Protein AF-A0A3C2C2M0-F1 (afdb_monomer_lite)

Radius of gyration: 21.02 Å; chains: 1; bounding box: 43×30×60 Å

Secondary structure (DSSP, 8-state):
-HHHHHHHHHHH-GGGEEEETTEEEE---GGGHHHHHHHHHHHH-------------TTTT--SS-TTS-SS-----

Structure (mmCIF, N/CA/C/O backbone):
data_AF-A0A3C2C2M0-F1
#
_entry.id   AF-A0A3C2C2M0-F1
#
loop_
_atom_site.group_PDB
_atom_site.id
_atom_site.type_symbol
_atom_site.label_atom_id
_atom_site.label_alt_id
_atom_site.label_comp_id
_atom_site.label_asym_id
_atom_site.label_entity_id
_atom_site.label_seq_id
_atom_site.pdbx_PDB_ins_code
_atom_site.Cartn_x
_atom_site.Cartn_y
_atom_site.Cartn_z
_atom_site.occupancy
_atom_site.B_iso_or_equiv
_atom_site.auth_seq_id
_atom_site.auth_comp_id
_atom_site.auth_asym_id
_atom_site.auth_atom_id
_atom_site.pdbx_PDB_model_num
ATOM 1 N N . MET A 1 1 ? 3.939 8.540 13.045 1.00 73.94 1 MET A N 1
ATOM 2 C CA . MET A 1 1 ? 4.200 7.682 11.871 1.00 73.94 1 MET A CA 1
ATOM 3 C C . MET A 1 1 ? 4.718 6.335 12.338 1.00 73.94 1 MET A C 1
ATOM 5 O O . MET A 1 1 ? 4.171 5.345 11.884 1.00 73.94 1 MET A O 1
ATOM 9 N N . GLU A 1 2 ? 5.635 6.310 13.315 1.00 86.56 2 GLU A N 1
ATOM 10 C CA . GLU A 1 2 ? 6.103 5.076 13.971 1.00 86.56 2 GLU A CA 1
ATOM 11 C C . GLU A 1 2 ? 4.965 4.166 14.457 1.00 86.56 2 GLU A C 1
ATOM 13 O O . GLU A 1 2 ? 4.879 3.033 14.004 1.00 86.56 2 GLU A O 1
ATOM 18 N N . ASP A 1 3 ? 4.012 4.688 15.240 1.00 93.69 3 ASP A N 1
ATOM 19 C CA . ASP A 1 3 ? 2.888 3.883 15.751 1.00 93.69 3 ASP A CA 1
ATOM 20 C C . ASP A 1 3 ? 2.039 3.250 14.631 1.00 93.69 3 ASP A C 1
ATOM 22 O O . ASP A 1 3 ? 1.645 2.090 14.713 1.00 93.69 3 ASP A O 1
ATOM 26 N N . LEU A 1 4 ? 1.774 4.000 13.554 1.00 95.06 4 LEU A N 1
ATOM 27 C CA . LEU A 1 4 ? 1.022 3.493 12.401 1.00 95.06 4 LEU A CA 1
ATOM 28 C C . LEU A 1 4 ? 1.820 2.408 11.671 1.00 95.06 4 LEU A C 1
ATOM 30 O O . LEU A 1 4 ? 1.268 1.381 11.294 1.00 95.06 4 LEU A O 1
ATOM 34 N N . LYS A 1 5 ? 3.122 2.629 11.479 1.00 94.75 5 LYS A N 1
ATOM 35 C CA . LYS A 1 5 ? 4.021 1.666 10.846 1.00 94.75 5 LYS A CA 1
ATOM 36 C C . LYS A 1 5 ? 4.070 0.361 11.640 1.00 94.75 5 LYS A C 1
ATOM 38 O O . LYS A 1 5 ? 3.924 -0.696 11.040 1.00 94.75 5 LYS A O 1
ATOM 43 N N . GLU A 1 6 ? 4.215 0.422 12.962 1.00 95.38 6 GLU A N 1
ATOM 44 C CA . GLU A 1 6 ? 4.202 -0.762 13.831 1.00 95.38 6 GLU A CA 1
ATOM 45 C C . GLU A 1 6 ? 2.892 -1.551 13.698 1.00 95.38 6 GLU A C 1
ATOM 47 O O . GLU A 1 6 ? 2.925 -2.761 13.477 1.00 95.38 6 GLU A O 1
ATOM 52 N N . GLN A 1 7 ? 1.744 -0.866 13.726 1.00 9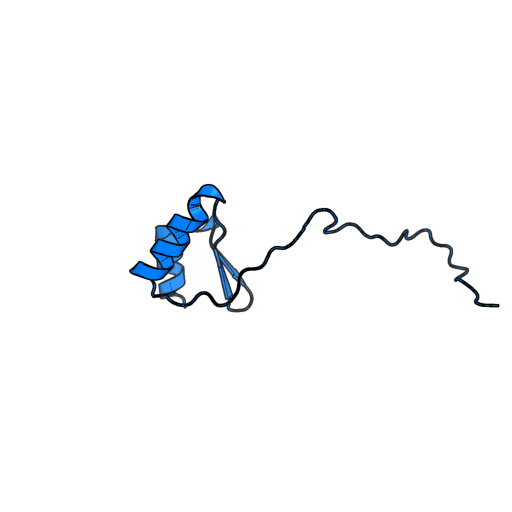5.94 7 GLN A N 1
ATOM 53 C CA . GLN A 1 7 ? 0.435 -1.503 13.546 1.00 95.94 7 GLN A CA 1
ATOM 54 C C . GLN A 1 7 ? 0.271 -2.155 12.167 1.00 95.94 7 GLN A C 1
ATOM 56 O O . GLN A 1 7 ? -0.350 -3.210 12.049 1.00 95.94 7 GLN A O 1
ATOM 61 N N . LEU A 1 8 ? 0.800 -1.533 11.110 1.00 95.81 8 LEU A N 1
ATOM 62 C CA . LEU A 1 8 ? 0.749 -2.092 9.759 1.00 95.81 8 LEU A CA 1
ATOM 63 C C . LEU A 1 8 ? 1.710 -3.279 9.594 1.00 95.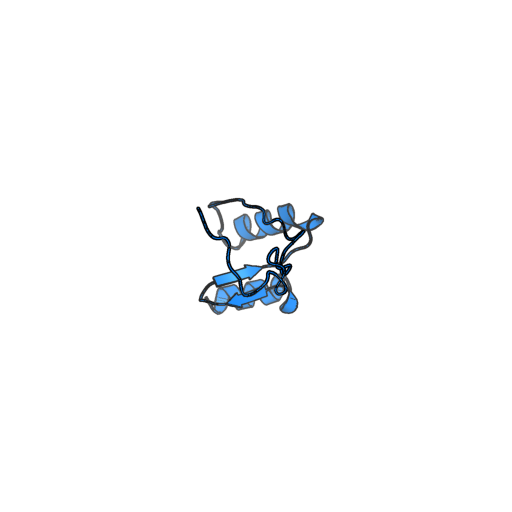81 8 LEU A C 1
ATOM 65 O O . LEU A 1 8 ? 1.369 -4.227 8.892 1.00 95.81 8 LEU A O 1
ATOM 69 N N . ILE A 1 9 ? 2.870 -3.270 10.259 1.00 95.12 9 ILE A N 1
ATOM 70 C CA . ILE A 1 9 ? 3.800 -4.411 10.283 1.00 95.12 9 ILE A CA 1
ATOM 71 C C . ILE A 1 9 ? 3.160 -5.617 10.977 1.00 95.12 9 ILE A C 1
ATOM 73 O O . ILE A 1 9 ? 3.287 -6.736 10.481 1.00 95.12 9 ILE A O 1
ATOM 77 N N . GLU A 1 10 ? 2.471 -5.403 12.100 1.00 94.94 10 GLU A N 1
ATOM 78 C CA . GLU A 1 10 ? 1.775 -6.472 12.825 1.00 94.94 10 GLU A CA 1
ATOM 79 C C . GLU A 1 10 ? 0.655 -7.099 11.982 1.00 94.94 10 GLU A C 1
ATOM 81 O O . GLU A 1 10 ? 0.493 -8.318 11.970 1.00 94.94 10 GLU A O 1
ATOM 86 N N . GLU A 1 11 ? -0.093 -6.277 11.245 1.00 94.31 11 GLU A N 1
ATOM 87 C CA . GLU A 1 11 ? -1.240 -6.730 10.459 1.00 94.31 11 GLU A CA 1
ATOM 88 C C . GLU A 1 11 ? -0.853 -7.349 9.105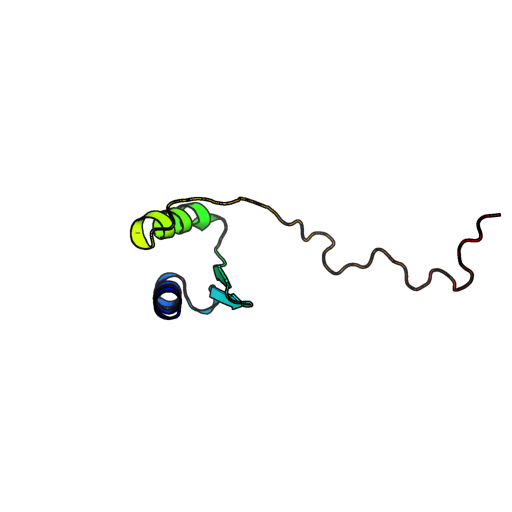 1.00 94.31 11 GLU A C 1
ATOM 90 O O . GLU A 1 11 ? -1.417 -8.371 8.714 1.00 94.31 11 GLU A O 1
ATOM 95 N N . PHE A 1 12 ? 0.089 -6.744 8.376 1.00 93.38 12 PHE A N 1
ATOM 96 C CA . PHE A 1 12 ? 0.388 -7.099 6.981 1.00 93.38 12 PHE A CA 1
ATOM 97 C C . PHE A 1 12 ? 1.756 -7.769 6.777 1.00 93.38 12 PHE A C 1
ATOM 99 O O . PHE A 1 12 ? 2.071 -8.203 5.665 1.00 93.38 12 PHE A O 1
ATOM 106 N N . GLY A 1 13 ? 2.552 -7.893 7.842 1.00 90.88 13 GLY A N 1
ATOM 107 C CA . GLY A 1 13 ? 3.901 -8.451 7.808 1.00 90.88 13 GLY A CA 1
ATOM 108 C C . GLY A 1 13 ? 4.958 -7.424 7.394 1.00 90.88 13 GLY A C 1
ATOM 109 O O . GLY A 1 13 ? 4.748 -6.595 6.511 1.00 90.88 13 GLY A O 1
ATOM 110 N N . GLY A 1 14 ? 6.130 -7.495 8.031 1.00 85.25 14 GLY A N 1
ATOM 111 C CA . GLY A 1 14 ? 7.202 -6.511 7.846 1.00 85.25 14 GLY A CA 1
ATOM 112 C C . GLY A 1 14 ? 7.786 -6.451 6.433 1.00 85.25 14 GLY A C 1
ATOM 113 O O . GLY A 1 14 ? 8.140 -5.370 5.978 1.00 85.25 14 GLY A O 1
ATOM 114 N N . ASP A 1 15 ? 7.837 -7.577 5.717 1.00 91.00 15 ASP A N 1
ATOM 115 C CA . ASP A 1 15 ? 8.446 -7.647 4.378 1.00 91.00 15 ASP A 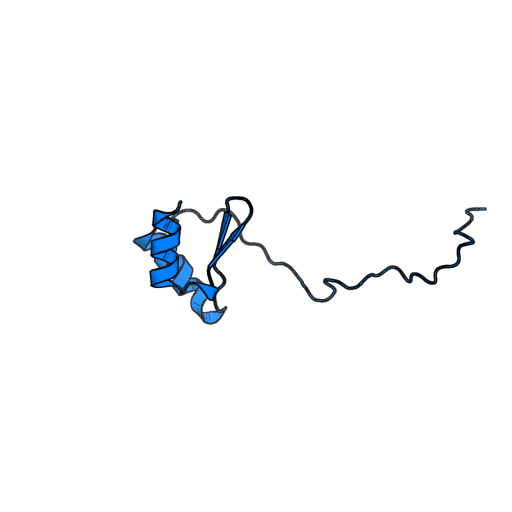CA 1
ATOM 116 C C . ASP A 1 15 ? 7.625 -6.920 3.298 1.00 91.00 15 ASP A C 1
ATOM 118 O O . ASP A 1 15 ? 8.152 -6.562 2.246 1.00 91.00 15 ASP A O 1
ATOM 122 N N . ASN A 1 16 ? 6.341 -6.669 3.567 1.00 93.00 16 ASN A N 1
ATOM 123 C CA . ASN A 1 16 ? 5.418 -6.024 2.635 1.00 93.00 16 ASN A CA 1
ATOM 124 C C . ASN A 1 16 ? 5.361 -4.500 2.801 1.00 93.00 16 ASN A C 1
ATOM 126 O O . ASN A 1 16 ? 4.751 -3.824 1.969 1.00 93.00 16 ASN A O 1
ATOM 130 N N . LEU A 1 17 ? 5.965 -3.956 3.862 1.00 96.06 17 LEU A N 1
ATOM 131 C CA . LEU A 1 17 ? 5.911 -2.536 4.189 1.00 96.06 17 LEU A CA 1
ATOM 132 C C . LEU A 1 17 ? 7.294 -1.897 4.050 1.00 96.06 17 LEU A C 1
ATOM 134 O O . LEU A 1 17 ? 8.223 -2.206 4.794 1.00 96.06 17 LEU A O 1
ATOM 138 N N . VAL A 1 18 ? 7.413 -0.948 3.127 1.00 96.06 18 VAL A N 1
ATOM 139 C CA . VAL A 1 18 ? 8.643 -0.183 2.902 1.00 96.06 18 VAL A CA 1
ATOM 140 C C . VAL A 1 18 ? 8.420 1.266 3.308 1.00 96.06 18 VAL A C 1
ATOM 142 O O . VAL A 1 18 ? 7.456 1.895 2.877 1.00 96.06 18 VAL A O 1
ATOM 145 N N . GLU A 1 19 ? 9.334 1.807 4.111 1.00 95.31 19 GLU A N 1
ATOM 146 C CA . GLU A 1 19 ? 9.403 3.237 4.401 1.00 95.31 19 GLU A CA 1
ATOM 147 C C . GLU A 1 19 ? 10.544 3.868 3.605 1.00 95.31 19 GLU A C 1
ATOM 149 O O . GLU A 1 19 ? 11.706 3.477 3.745 1.00 95.31 19 GLU A O 1
ATOM 154 N N . ALA A 1 20 ? 10.224 4.858 2.778 1.00 96.19 20 ALA A N 1
ATOM 155 C CA . ALA A 1 20 ? 11.212 5.627 2.037 1.00 96.19 20 ALA A CA 1
ATOM 156 C C . ALA A 1 20 ? 10.708 7.053 1.825 1.00 96.19 20 ALA A C 1
ATOM 158 O O . ALA A 1 20 ? 9.525 7.273 1.606 1.00 96.19 20 ALA A O 1
ATOM 159 N N . PHE A 1 21 ? 11.609 8.035 1.895 1.00 96.19 21 PHE A N 1
ATOM 160 C CA . PHE A 1 21 ? 11.300 9.447 1.616 1.00 96.19 21 PHE A CA 1
ATOM 161 C C . PHE A 1 21 ? 10.146 10.051 2.448 1.00 96.19 21 PHE A C 1
ATOM 163 O O . PHE A 1 21 ? 9.556 11.047 2.044 1.00 96.19 21 PHE A O 1
ATOM 170 N N . GLY A 1 22 ? 9.866 9.498 3.635 1.00 94.38 22 GLY A N 1
ATOM 171 C CA . GLY A 1 22 ? 8.752 9.931 4.488 1.00 94.38 22 GLY A CA 1
ATOM 172 C C . GLY A 1 22 ? 7.391 9.353 4.086 1.00 94.38 22 GLY A C 1
ATOM 173 O O . GLY A 1 22 ? 6.364 9.851 4.543 1.00 94.38 22 GLY A O 1
ATOM 174 N N . GLU A 1 23 ? 7.383 8.318 3.246 1.00 95.62 23 GLU A N 1
ATOM 175 C CA . GLU A 1 23 ? 6.195 7.627 2.755 1.00 95.62 23 GLU A CA 1
ATOM 176 C C . GLU A 1 23 ? 6.228 6.144 3.147 1.00 95.62 23 GLU A C 1
ATOM 178 O O . GLU A 1 23 ? 7.293 5.523 3.200 1.00 95.62 23 GLU A O 1
ATOM 183 N N . LEU A 1 24 ? 5.045 5.574 3.396 1.00 96.44 24 LEU A N 1
ATOM 184 C CA . LEU A 1 24 ? 4.852 4.144 3.630 1.00 96.44 24 LEU A CA 1
ATOM 185 C C . LEU A 1 24 ? 4.226 3.508 2.388 1.00 96.44 24 LEU A C 1
ATOM 187 O O . LEU A 1 24 ? 3.139 3.899 1.968 1.00 96.44 24 LEU A O 1
ATOM 191 N N . THR A 1 25 ? 4.898 2.504 1.828 1.00 96.88 25 THR A N 1
ATOM 192 C CA . THR A 1 25 ? 4.407 1.699 0.705 1.00 96.88 25 THR A CA 1
ATOM 193 C C . THR A 1 25 ? 4.070 0.301 1.196 1.00 96.88 25 THR A C 1
ATOM 195 O O . THR A 1 25 ? 4.956 -0.420 1.651 1.00 96.88 25 THR A O 1
ATOM 198 N N . LEU A 1 26 ? 2.797 -0.082 1.089 1.00 97.19 26 LEU A N 1
ATOM 199 C CA . LEU A 1 26 ? 2.326 -1.436 1.370 1.00 97.19 26 LEU A CA 1
ATOM 200 C C . LEU A 1 26 ? 2.150 -2.198 0.051 1.00 97.19 26 LEU A C 1
ATOM 202 O O . LEU A 1 26 ? 1.306 -1.837 -0.769 1.00 97.19 26 LEU A O 1
ATOM 206 N N . THR A 1 27 ? 2.928 -3.260 -0.139 1.00 97.06 27 THR A N 1
ATOM 207 C CA . THR A 1 27 ? 2.774 -4.191 -1.263 1.00 97.06 27 THR A CA 1
ATOM 208 C C . THR A 1 27 ? 1.793 -5.287 -0.872 1.00 97.06 27 THR A C 1
ATOM 210 O O . THR A 1 27 ? 1.918 -5.874 0.198 1.00 97.06 27 THR A O 1
ATOM 213 N N . VAL A 1 28 ? 0.815 -5.572 -1.729 1.00 96.38 28 VAL A N 1
ATOM 214 C CA . VAL A 1 28 ? -0.177 -6.630 -1.494 1.00 96.38 28 VAL A CA 1
ATOM 215 C C . VAL A 1 28 ? -0.374 -7.483 -2.735 1.00 96.38 28 VAL A C 1
ATOM 217 O O . VAL A 1 28 ? -0.177 -7.011 -3.857 1.00 96.38 28 VAL A O 1
ATOM 220 N N . ASP A 1 29 ? -0.815 -8.721 -2.528 1.00 96.31 29 ASP A N 1
ATOM 221 C CA . ASP A 1 29 ? -1.281 -9.577 -3.611 1.00 96.31 29 ASP A CA 1
ATOM 222 C C . ASP A 1 29 ? -2.508 -8.962 -4.295 1.00 96.31 29 ASP A C 1
ATOM 224 O O . ASP A 1 29 ? -3.376 -8.354 -3.657 1.00 96.31 29 ASP A O 1
ATOM 228 N N . SER A 1 30 ? -2.608 -9.146 -5.614 1.00 96.75 30 SER A N 1
ATOM 229 C CA . SER A 1 30 ? -3.695 -8.570 -6.415 1.00 96.75 30 SER A CA 1
ATOM 230 C C . SER A 1 30 ? -5.079 -9.018 -5.948 1.00 96.75 30 SER A C 1
ATOM 232 O O . SER A 1 30 ? -6.031 -8.240 -5.999 1.00 96.75 30 SER A O 1
ATOM 234 N N . ASP A 1 31 ? -5.181 -10.253 -5.462 1.00 98.06 31 ASP A N 1
ATOM 235 C CA . ASP A 1 31 ? -6.437 -10.844 -4.997 1.00 98.06 31 ASP A CA 1
ATOM 236 C C . ASP A 1 31 ? -6.912 -10.238 -3.664 1.00 98.06 31 ASP A C 1
ATOM 238 O O . ASP A 1 31 ? -8.105 -10.270 -3.354 1.00 98.06 31 ASP A O 1
ATOM 242 N N . ASP A 1 32 ? -6.004 -9.625 -2.897 1.00 97.00 32 ASP A N 1
ATOM 243 C CA . ASP A 1 32 ? -6.281 -9.059 -1.576 1.00 97.00 32 ASP A CA 1
ATOM 244 C C . ASP A 1 32 ? -6.563 -7.549 -1.597 1.00 97.00 32 ASP A C 1
ATOM 246 O O . ASP A 1 32 ? -6.929 -6.982 -0.565 1.00 97.00 32 ASP A O 1
ATOM 250 N N . ILE A 1 33 ? -6.462 -6.873 -2.749 1.00 96.81 33 ILE A N 1
ATOM 251 C CA . ILE A 1 33 ? -6.524 -5.402 -2.804 1.00 96.81 33 ILE A CA 1
ATOM 252 C C . ILE A 1 33 ? -7.798 -4.822 -2.177 1.00 96.81 33 ILE A C 1
ATOM 254 O O . ILE A 1 33 ? -7.730 -3.901 -1.364 1.00 96.81 33 ILE A O 1
ATOM 258 N N . ILE A 1 34 ? -8.966 -5.403 -2.470 1.00 97.88 34 ILE A N 1
ATOM 259 C CA . ILE A 1 34 ? -10.244 -4.934 -1.915 1.00 97.88 34 ILE A CA 1
ATOM 260 C C . ILE A 1 34 ? -10.283 -5.128 -0.398 1.00 97.88 34 ILE A C 1
ATOM 262 O O . ILE A 1 34 ? -10.685 -4.225 0.333 1.00 97.88 34 ILE A O 1
ATOM 266 N N . LYS A 1 35 ? -9.845 -6.292 0.087 1.00 97.75 35 LYS A N 1
ATOM 267 C CA . LYS A 1 35 ? -9.813 -6.616 1.517 1.00 97.75 35 LYS A CA 1
ATOM 268 C C . LYS A 1 35 ? -8.877 -5.670 2.272 1.00 97.75 35 LYS A C 1
ATOM 270 O O . LYS A 1 35 ? -9.260 -5.156 3.323 1.00 97.75 35 LYS A O 1
ATOM 275 N N . THR A 1 36 ? -7.697 -5.402 1.719 1.00 97.25 36 THR A N 1
ATOM 276 C CA . THR A 1 36 ? -6.721 -4.464 2.283 1.00 97.25 36 THR A CA 1
ATOM 277 C C . THR A 1 36 ? -7.284 -3.049 2.333 1.00 97.25 36 THR A C 1
ATOM 279 O O . THR A 1 36 ? -7.296 -2.443 3.403 1.00 97.25 36 THR A O 1
ATOM 282 N N . CYS A 1 37 ? -7.824 -2.528 1.225 1.00 97.56 37 CYS A N 1
ATOM 283 C CA . CYS A 1 37 ? -8.399 -1.181 1.194 1.00 97.56 37 CYS A CA 1
ATOM 284 C C . CYS A 1 37 ? -9.566 -1.019 2.178 1.00 97.56 37 CYS A C 1
ATOM 286 O O . CYS A 1 37 ? -9.651 0.002 2.857 1.00 97.56 37 CYS A O 1
ATOM 288 N N . LEU A 1 38 ? -10.443 -2.024 2.304 1.00 97.75 38 LEU A N 1
ATOM 289 C CA . LEU A 1 38 ? -11.526 -2.003 3.293 1.00 97.75 38 LEU A CA 1
ATOM 290 C C . LEU A 1 38 ? -10.984 -1.962 4.724 1.00 97.75 38 LEU A C 1
ATOM 292 O O . LEU A 1 38 ? -11.477 -1.181 5.534 1.00 97.75 38 LEU A O 1
ATOM 296 N N . LYS A 1 39 ? -9.943 -2.744 5.032 1.00 97.38 39 LYS A N 1
ATOM 297 C CA . LYS A 1 39 ? -9.312 -2.721 6.355 1.00 97.38 39 LYS A CA 1
ATOM 298 C C . LYS A 1 39 ? -8.655 -1.365 6.650 1.00 97.38 39 LYS A C 1
ATOM 300 O O . LYS A 1 39 ? -8.882 -0.818 7.727 1.00 97.38 39 LYS A O 1
ATOM 305 N N . LEU A 1 40 ? -7.918 -0.790 5.696 1.00 97.69 40 LEU A N 1
ATOM 306 C CA . LEU A 1 40 ? -7.327 0.550 5.823 1.00 97.69 40 LEU A CA 1
ATOM 307 C C . LEU A 1 40 ? -8.397 1.628 6.062 1.00 97.69 40 LEU A C 1
ATOM 309 O O . LEU A 1 40 ? -8.234 2.484 6.931 1.00 97.69 40 LEU A O 1
ATOM 313 N N . ARG A 1 41 ? -9.524 1.554 5.347 1.00 98.06 41 ARG A N 1
ATOM 314 C CA . ARG A 1 41 ? -10.656 2.468 5.531 1.00 98.06 41 ARG A CA 1
ATOM 315 C C . ARG A 1 41 ? -11.287 2.327 6.916 1.00 98.06 41 ARG A C 1
ATOM 317 O O . ARG A 1 41 ? -11.432 3.317 7.625 1.00 98.06 41 ARG A O 1
ATOM 324 N N . ASP A 1 42 ? -11.659 1.105 7.292 1.00 98.00 42 ASP A N 1
ATOM 325 C CA . ASP A 1 42 ? -12.524 0.851 8.449 1.00 98.00 42 ASP A CA 1
ATOM 326 C C . ASP A 1 42 ? -11.774 0.908 9.789 1.00 98.00 42 ASP A C 1
ATOM 328 O O . ASP A 1 42 ? -12.363 1.297 10.796 1.00 98.00 42 ASP A O 1
ATOM 332 N N . PHE A 1 43 ? -10.485 0.547 9.812 1.00 97.44 43 PHE A N 1
ATOM 333 C CA . PHE A 1 43 ? -9.694 0.459 11.049 1.00 97.44 43 PHE A CA 1
ATOM 334 C C . PHE A 1 43 ? -8.595 1.517 11.167 1.00 97.44 43 PHE A C 1
ATOM 336 O O . PHE A 1 43 ? -8.194 1.844 12.281 1.00 97.44 43 PHE A O 1
ATOM 343 N N . TYR A 1 44 ? -8.135 2.081 10.047 1.00 95.81 44 TYR A N 1
ATOM 344 C CA . TYR A 1 44 ? -7.028 3.045 10.025 1.00 95.81 44 TYR A CA 1
ATOM 345 C C . TYR A 1 44 ? -7.440 4.432 9.506 1.00 95.81 44 TYR A C 1
ATOM 347 O O . TYR A 1 44 ? -6.598 5.316 9.380 1.00 95.81 44 TYR A O 1
ATOM 355 N N . SER A 1 45 ? -8.736 4.656 9.261 1.00 96.00 45 SER A N 1
ATOM 356 C CA . SER A 1 45 ? -9.309 5.946 8.838 1.00 96.00 45 SER A CA 1
ATOM 357 C C . SER A 1 45 ? -8.802 6.474 7.487 1.00 96.00 45 SER A C 1
ATOM 359 O O . SER A 1 45 ? -8.846 7.678 7.240 1.00 96.00 45 SER A O 1
ATOM 361 N N . PHE A 1 46 ? -8.354 5.596 6.583 1.00 97.12 46 PHE A N 1
ATOM 362 C CA . PHE A 1 46 ? -8.051 5.960 5.192 1.00 97.12 46 PHE A CA 1
ATOM 363 C C . PHE A 1 46 ? -9.358 6.055 4.382 1.00 97.12 46 PHE A C 1
ATOM 365 O O . PHE A 1 46 ? -9.661 5.200 3.551 1.00 97.12 46 PHE A O 1
ATOM 372 N N . ASP A 1 47 ? -10.184 7.059 4.682 1.00 96.81 47 ASP A N 1
ATOM 373 C CA . ASP A 1 47 ? -11.544 7.204 4.141 1.00 96.81 47 ASP A CA 1
ATOM 374 C C . ASP A 1 47 ? -11.615 7.781 2.718 1.00 96.81 47 ASP A C 1
ATOM 376 O O . ASP A 1 47 ? -12.627 7.627 2.030 1.00 96.81 47 ASP A O 1
ATOM 380 N N . THR A 1 48 ? -10.531 8.408 2.267 1.00 97.44 48 THR A N 1
ATOM 381 C CA . THR A 1 48 ? -10.469 9.140 1.007 1.00 97.44 48 THR A CA 1
ATOM 382 C C . THR A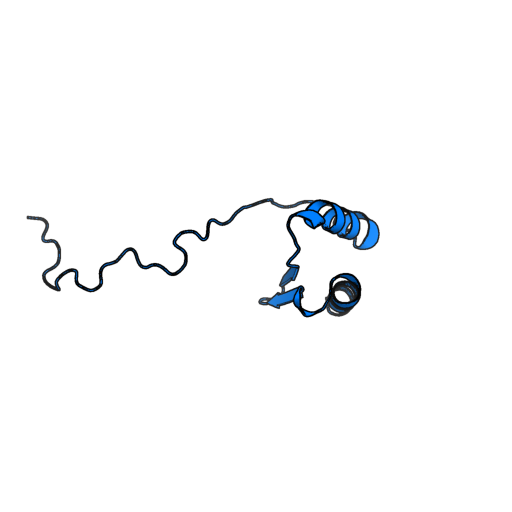 1 48 ? -9.439 8.503 0.083 1.00 97.44 48 THR A C 1
ATOM 384 O O . THR A 1 48 ? -8.240 8.517 0.359 1.00 97.44 48 THR A O 1
ATOM 387 N N . LEU A 1 49 ? -9.904 7.986 -1.057 1.00 97.00 49 LEU A N 1
ATOM 388 C CA . LEU A 1 49 ? -9.032 7.610 -2.167 1.00 97.00 49 LEU A CA 1
ATOM 389 C C . LEU A 1 49 ? -8.586 8.880 -2.900 1.00 97.00 49 LEU A C 1
ATOM 391 O O . LEU A 1 49 ? -9.425 9.618 -3.413 1.00 97.00 49 LEU A O 1
ATOM 395 N N . ILE A 1 50 ? -7.277 9.123 -2.949 1.00 97.25 50 ILE A N 1
ATOM 396 C CA . ILE A 1 50 ? -6.708 10.303 -3.613 1.00 97.25 50 ILE A CA 1
ATOM 397 C C . ILE A 1 50 ? -6.546 10.067 -5.118 1.00 97.25 50 ILE A C 1
ATOM 399 O O . ILE A 1 50 ? -7.022 10.872 -5.915 1.00 97.25 50 ILE A O 1
ATOM 403 N N . ASP A 1 51 ? -5.893 8.966 -5.499 1.00 97.62 51 ASP A N 1
ATOM 404 C CA . ASP A 1 51 ? -5.593 8.613 -6.889 1.00 97.62 51 ASP A CA 1
ATOM 405 C C . ASP A 1 51 ? -5.512 7.086 -7.071 1.00 97.62 51 ASP A C 1
ATOM 407 O O . ASP A 1 51 ? -5.266 6.351 -6.112 1.00 97.62 51 ASP A O 1
ATOM 411 N N . LEU A 1 52 ? -5.714 6.618 -8.305 1.00 96.25 52 LEU A N 1
ATOM 412 C CA . LEU A 1 52 ? -5.472 5.240 -8.728 1.00 96.25 52 LEU A CA 1
ATOM 413 C C . LEU A 1 52 ? -4.747 5.259 -10.072 1.00 96.25 52 LEU A C 1
ATOM 415 O O . LEU A 1 52 ? -5.329 5.597 -11.104 1.00 96.25 52 LEU A O 1
ATOM 419 N N . CYS A 1 53 ? -3.491 4.829 -10.059 1.00 96.31 53 CYS A N 1
ATOM 420 C CA . CYS A 1 53 ? -2.642 4.787 -11.237 1.00 96.31 53 CYS A CA 1
ATOM 421 C C . CYS A 1 53 ? -2.051 3.390 -11.463 1.00 96.31 53 CYS A C 1
ATOM 423 O O . CYS A 1 53 ? -2.075 2.522 -10.590 1.00 96.31 53 CYS A O 1
ATOM 425 N N . GLY A 1 54 ? -1.544 3.170 -12.676 1.00 95.69 54 GLY A N 1
ATOM 426 C CA . GLY A 1 54 ? -0.826 1.962 -13.061 1.00 95.69 54 GLY A CA 1
ATOM 427 C C . GLY A 1 54 ? 0.492 2.329 -13.728 1.00 95.69 54 GLY A C 1
ATOM 428 O O . GLY A 1 54 ? 0.575 3.331 -14.439 1.00 95.69 54 GLY A O 1
ATOM 429 N N . 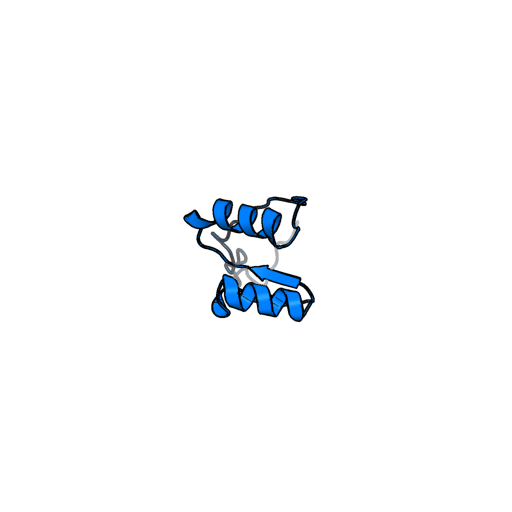VAL A 1 55 ? 1.516 1.512 -13.499 1.00 94.69 55 VAL A N 1
ATOM 430 C CA . VAL A 1 55 ? 2.841 1.664 -14.106 1.00 94.69 55 VAL A CA 1
ATOM 431 C C . VAL A 1 55 ? 3.119 0.421 -14.939 1.00 94.69 55 VAL A C 1
ATOM 433 O O . VAL A 1 55 ? 3.053 -0.695 -14.427 1.00 94.69 55 VAL A O 1
ATOM 436 N N . ASP A 1 56 ? 3.411 0.610 -16.225 1.00 93.81 56 ASP A N 1
ATOM 437 C CA . ASP A 1 56 ? 3.850 -0.476 -17.099 1.00 93.81 56 ASP A CA 1
ATOM 438 C C . ASP A 1 56 ? 5.371 -0.637 -16.995 1.00 93.81 56 ASP A C 1
ATOM 440 O O . ASP A 1 56 ? 6.134 0.288 -17.283 1.00 93.81 56 ASP A O 1
ATOM 444 N N . TYR A 1 57 ? 5.801 -1.823 -16.569 1.00 92.75 57 TYR A N 1
ATOM 445 C CA . TYR A 1 57 ? 7.207 -2.175 -16.400 1.00 92.75 57 TYR A CA 1
ATOM 446 C C . TYR A 1 57 ? 7.795 -2.942 -17.596 1.00 92.75 57 TYR A C 1
ATOM 448 O O . TYR A 1 57 ? 8.953 -3.348 -17.524 1.00 92.75 57 TYR A O 1
ATOM 456 N N . LEU A 1 58 ? 7.052 -3.141 -18.697 1.00 93.69 58 LEU A N 1
ATOM 457 C CA . LEU A 1 58 ? 7.452 -3.997 -19.826 1.00 93.69 58 LEU A CA 1
ATOM 458 C C . LEU A 1 58 ? 8.867 -3.719 -20.360 1.00 93.69 58 LEU A C 1
ATOM 460 O O . LEU A 1 58 ? 9.601 -4.653 -20.680 1.00 93.69 58 LEU A O 1
ATOM 464 N N . THR A 1 59 ? 9.262 -2.451 -20.449 1.00 90.19 59 THR A N 1
ATOM 465 C CA . THR A 1 59 ? 10.592 -2.025 -20.919 1.00 90.19 59 THR A CA 1
ATOM 466 C C . THR A 1 59 ? 11.413 -1.338 -19.829 1.00 90.19 59 THR A C 1
ATOM 468 O O . THR A 1 59 ? 12.439 -0.719 -20.111 1.00 90.19 59 THR A O 1
ATOM 471 N N . TYR A 1 60 ? 10.998 -1.437 -18.564 1.00 87.94 60 TYR A N 1
ATOM 472 C CA . TYR A 1 60 ? 11.701 -0.787 -17.464 1.00 87.94 60 TYR A CA 1
ATOM 473 C C . TYR A 1 60 ? 13.143 -1.305 -17.344 1.00 87.94 60 TYR A C 1
ATOM 475 O O . TYR A 1 60 ? 13.395 -2.509 -17.324 1.00 87.94 60 TYR A O 1
ATOM 483 N N . GLY A 1 61 ? 14.103 -0.380 -17.285 1.00 84.38 61 GLY A N 1
ATOM 484 C CA . GLY A 1 61 ? 15.535 -0.695 -17.247 1.00 84.38 61 GLY A CA 1
ATOM 485 C C . GLY A 1 61 ? 16.159 -1.046 -18.603 1.00 84.38 61 GLY A C 1
ATOM 486 O O . GLY A 1 61 ? 17.373 -1.234 -18.664 1.00 84.38 61 GLY A O 1
ATOM 487 N N . GLN A 1 62 ? 15.378 -1.099 -19.687 1.00 85.12 62 GLN A N 1
ATOM 488 C CA . GLN A 1 62 ? 15.907 -1.200 -21.048 1.00 85.12 62 GLN A CA 1
ATOM 489 C C . GLN A 1 62 ? 16.260 0.196 -21.568 1.00 85.12 62 GLN A C 1
ATOM 491 O O . GLN A 1 62 ? 15.489 1.143 -21.422 1.00 85.12 62 GLN A O 1
ATOM 496 N N . SER A 1 63 ? 17.438 0.335 -22.176 1.00 75.25 63 SER A N 1
ATOM 497 C CA . SER A 1 63 ? 17.803 1.552 -22.898 1.00 75.25 63 SER A CA 1
ATOM 498 C C . SER A 1 63 ? 17.401 1.419 -24.364 1.00 75.25 63 SER A C 1
ATOM 500 O O . SER A 1 63 ? 17.955 0.583 -25.073 1.00 75.25 63 SER A O 1
ATOM 502 N N . ASP A 1 64 ? 16.530 2.305 -24.845 1.00 65.06 64 ASP A N 1
ATOM 503 C CA . ASP A 1 64 ? 16.229 2.429 -26.283 1.00 65.06 64 ASP A CA 1
ATOM 504 C C . ASP A 1 64 ? 17.410 2.994 -27.092 1.00 65.06 64 ASP A C 1
ATOM 506 O O . ASP A 1 64 ? 17.386 3.037 -28.323 1.00 65.06 64 ASP A O 1
ATOM 510 N N . TRP A 1 65 ? 18.449 3.472 -26.405 1.00 66.56 65 TRP A N 1
ATOM 511 C CA . TRP A 1 65 ? 19.621 4.060 -27.028 1.00 66.56 65 TRP A CA 1
ATOM 512 C C . TRP A 1 65 ? 20.697 2.999 -27.253 1.00 66.56 65 TRP A C 1
ATOM 514 O O . TRP A 1 65 ? 21.323 2.518 -26.308 1.00 66.56 65 TRP A O 1
ATOM 524 N N . ASP A 1 66 ? 20.923 2.649 -28.518 1.00 61.72 66 ASP A N 1
ATOM 525 C CA . ASP A 1 66 ? 22.057 1.826 -28.920 1.00 61.72 66 ASP A CA 1
ATOM 526 C C . ASP A 1 66 ? 23.346 2.636 -28.707 1.00 61.72 66 ASP A C 1
ATOM 528 O O . ASP A 1 66 ? 23.634 3.587 -29.437 1.00 61.72 66 ASP A O 1
ATOM 532 N N . ALA A 1 67 ? 24.131 2.280 -27.688 1.00 59.25 67 ALA A N 1
ATOM 533 C CA . ALA A 1 67 ? 25.402 2.940 -27.378 1.00 59.25 67 ALA A CA 1
ATOM 534 C C . ALA A 1 67 ? 26.456 2.796 -28.503 1.00 59.25 67 ALA A C 1
ATOM 536 O O . ALA A 1 67 ? 27.536 3.378 -28.402 1.00 59.25 67 ALA A O 1
ATOM 537 N N . ASN A 1 68 ? 26.150 2.047 -29.575 1.00 55.41 68 ASN A N 1
ATOM 538 C CA . ASN A 1 68 ? 26.926 1.979 -30.817 1.00 55.41 68 ASN A CA 1
ATOM 539 C C . ASN A 1 68 ? 26.486 2.971 -31.910 1.00 55.41 68 ASN A C 1
ATOM 541 O O . ASN A 1 68 ? 27.042 2.929 -33.012 1.00 55.41 68 ASN A O 1
ATOM 545 N N . ALA A 1 69 ? 25.534 3.877 -31.657 1.00 58.94 69 ALA A N 1
ATOM 546 C CA . ALA A 1 69 ? 25.289 4.993 -32.568 1.00 58.94 69 ALA A CA 1
ATOM 547 C C . ALA A 1 69 ? 26.593 5.801 -32.718 1.00 58.94 69 ALA A C 1
ATOM 549 O O . ALA A 1 69 ? 27.108 6.359 -31.748 1.00 58.94 69 ALA A O 1
ATOM 550 N N . SER A 1 70 ? 27.182 5.782 -33.917 1.00 60.72 70 SER A N 1
ATOM 551 C CA . SER A 1 70 ? 28.542 6.269 -34.147 1.00 60.72 70 SER A CA 1
ATOM 552 C C . SER A 1 70 ? 28.734 7.710 -33.658 1.00 60.72 70 SER A C 1
ATOM 554 O O . SER A 1 70 ? 27.857 8.563 -33.779 1.00 60.72 70 SER A O 1
ATOM 556 N N . SER A 1 71 ? 29.935 8.014 -33.161 1.00 59.03 71 SER A N 1
ATOM 557 C CA . SER A 1 71 ? 30.349 9.361 -32.733 1.00 59.03 71 SER A CA 1
ATOM 558 C C . SER A 1 71 ? 30.285 10.426 -33.842 1.00 59.03 71 SER A C 1
ATOM 560 O O . SER A 1 71 ? 30.458 11.615 -33.579 1.00 59.03 71 SER A O 1
ATOM 562 N N . SER A 1 72 ? 30.013 10.025 -35.086 1.00 62.56 72 SER A N 1
ATOM 563 C CA . SER A 1 72 ? 29.672 10.911 -36.194 1.00 62.56 72 SER A CA 1
ATOM 564 C C . SER A 1 72 ? 28.170 11.224 -36.155 1.00 62.56 72 SER A C 1
ATOM 566 O O . SER A 1 72 ? 27.383 10.601 -36.868 1.00 62.56 72 SER A O 1
ATOM 568 N N . GLY A 1 73 ? 27.765 12.148 -35.281 1.00 58.22 73 GLY A N 1
ATOM 569 C CA . GLY A 1 73 ? 26.360 12.509 -35.072 1.00 58.22 73 GLY A CA 1
ATOM 570 C C . GLY A 1 73 ? 25.578 12.851 -36.352 1.00 58.22 73 GLY A C 1
ATOM 571 O O . GLY A 1 73 ? 26.144 13.160 -37.400 1.00 58.22 73 GLY A O 1
ATOM 572 N N . PHE A 1 74 ? 24.245 12.825 -36.250 1.00 61.00 74 PHE A N 1
ATOM 573 C CA . PHE A 1 74 ? 23.336 13.228 -37.324 1.00 61.00 74 PHE A CA 1
ATOM 574 C C . PHE A 1 74 ? 23.580 14.692 -37.725 1.00 61.00 74 PHE A C 1
ATOM 576 O O . PHE A 1 74 ? 23.138 15.619 -37.046 1.00 61.00 74 PHE A O 1
ATOM 583 N N . SER A 1 75 ? 24.274 14.909 -38.843 1.00 62.97 75 SER A N 1
ATOM 584 C CA . SER A 1 75 ? 24.339 16.221 -39.479 1.00 62.97 75 SER A CA 1
ATOM 585 C C . SER A 1 75 ? 22.997 16.505 -40.155 1.00 62.97 75 SER A C 1
ATOM 587 O O . SER A 1 75 ? 22.520 15.708 -40.963 1.00 62.97 75 SER A O 1
ATOM 589 N N . ARG A 1 76 ? 22.369 17.631 -39.812 1.00 61.16 76 ARG A N 1
ATOM 590 C CA . ARG A 1 76 ? 21.312 18.222 -40.635 1.00 61.16 76 ARG A CA 1
ATOM 591 C C . ARG A 1 76 ? 22.019 19.088 -41.672 1.00 61.16 76 ARG A C 1
ATOM 593 O O . ARG A 1 76 ? 22.485 20.172 -41.327 1.00 61.16 76 ARG A O 1
ATOM 600 N N . ALA A 1 77 ? 22.174 18.547 -42.877 1.00 48.28 77 ALA A N 1
ATOM 601 C CA . ALA A 1 77 ? 22.506 19.339 -44.057 1.00 48.28 77 ALA A CA 1
ATOM 602 C C . ALA A 1 77 ? 21.312 20.216 -44.459 1.00 48.28 77 ALA A C 1
ATOM 604 O O . ALA A 1 77 ? 20.160 19.779 -44.218 1.00 48.28 77 ALA A O 1
#

Foldseek 3Di:
DVVVLVVCCVVQNDVQWDDDPNDIGGHDDPVCVVVVVVCCCPPVVPVDDDDDDDDDCPQPPPDPDDPVPDPPDDDDD

pLDDT: mean 88.14, std 14.05, range [48.28, 98.06]

Sequence (77 aa):
MEDLKEQLIEEFGGDNLVEAFGELTLTVDSDDIIKTCLKLRDFYSFDTLIDLCGVDYLTYGQSDWDANASSSGFSRA